Protein AF-A0A8H7NM08-F1 (afdb_monomer)

Sequence (105 aa):
MFYNPEVTSTPGEVIWKDLLHAMTSTGLFSVEKRGGSAWQFHRIDDDVRRVQFHEPHPDPKLPFEEARHYGRLLYRAYGWEGKMFVLKEKKGTKPSEALLAAEAS

Solvent-accessible surface area (backbone atoms only — not comparable to full-atom values): 6796 Å² total; per-residue (Å²): 137,86,90,60,88,86,54,85,60,66,94,46,62,42,47,49,68,56,54,56,46,52,50,43,74,58,73,50,37,47,76,44,80,77,50,93,49,37,34,38,40,29,42,73,93,38,90,82,59,73,48,77,48,70,59,49,73,93,57,48,56,31,50,40,69,56,51,51,47,50,47,52,51,41,26,74,76,71,68,49,56,80,84,67,57,76,86,73,77,73,91,82,69,75,80,74,88,79,82,84,82,86,88,85,129

pLDDT: mean 78.06, std 19.28, range [39.03, 97.38]

Mean predicted aligned error: 11.47 Å

Organism: B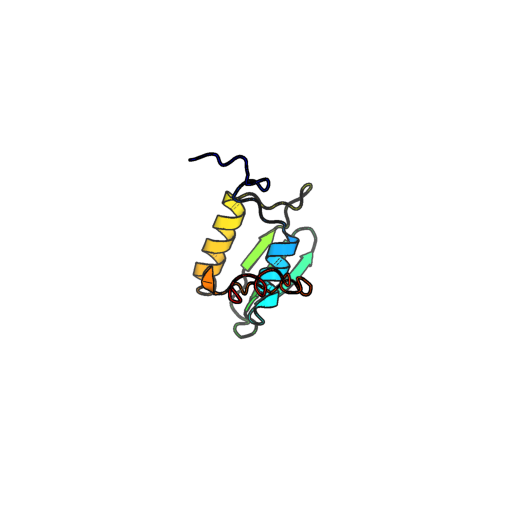ionectr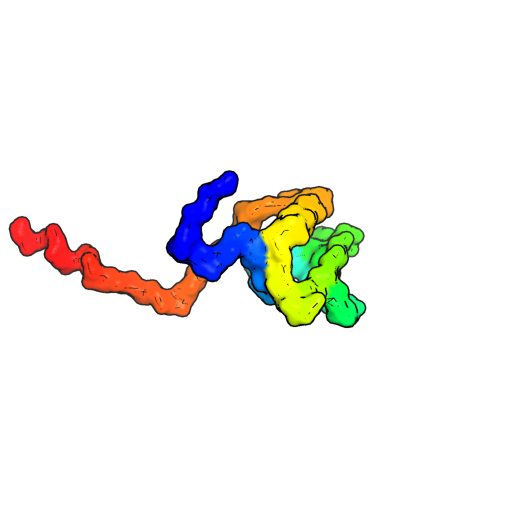ia ochroleuca (NCBI:txid29856)

Nearest PDB structures (foldseek):
  1isn-assembly1_A  TM=5.312E-01  e=1.775E+00  Mus musculus
  6l0w-assembly2_C  TM=4.096E-01  e=2.163E+00  Arabidopsis thaliana
  4lmg-assembly1_D  TM=4.998E-01  e=4.467E+00  Saccharomyces cerevisiae S288C
  8opp-assembly1_A  TM=3.660E-01  e=9.179E-01  Homo sapiens

Radius of gyration: 18.68 Å; Cα contacts (8 Å, |Δi|>4): 107; chains: 1; bounding box: 41×54×31 Å

Foldseek 3Di:
DDDDPVCPDDVAKDQLVNVVCQLVVLVQWDWDDPDDQKIKIDGPVDPPFIDIDGQDPPGSIDGRVRVVVVQVVCCVRPVDDPVSGDDDPDPDDDPDPPPPPDPDD

Structure (mmCIF, N/CA/C/O backbone):
data_AF-A0A8H7NM08-F1
#
_entry.id   AF-A0A8H7NM08-F1
#
loop_
_atom_site.group_PDB
_atom_site.id
_atom_site.type_symbol
_atom_site.label_atom_id
_atom_site.label_alt_id
_atom_site.label_comp_id
_atom_site.label_asym_id
_atom_site.label_entity_id
_atom_site.label_seq_id
_atom_site.pdbx_PDB_ins_code
_atom_site.Cartn_x
_atom_site.Cartn_y
_atom_site.Cartn_z
_atom_site.occupancy
_atom_site.B_iso_or_equiv
_atom_site.auth_seq_id
_atom_site.auth_comp_id
_atom_site.auth_asym_id
_atom_site.auth_atom_id
_atom_site.pdbx_PDB_model_num
ATOM 1 N N . MET A 1 1 ? -25.416 1.719 6.893 1.00 39.03 1 MET A N 1
ATOM 2 C CA . MET A 1 1 ? -24.409 0.872 7.571 1.00 39.03 1 MET A CA 1
ATOM 3 C C . MET A 1 1 ? -25.148 -0.011 8.559 1.00 39.03 1 MET A C 1
ATOM 5 O O . MET A 1 1 ? -25.956 0.527 9.302 1.00 39.03 1 MET A O 1
ATOM 9 N N . PHE A 1 2 ? -24.923 -1.326 8.542 1.00 43.50 2 PHE A N 1
ATOM 10 C CA . PHE A 1 2 ? -25.473 -2.250 9.540 1.00 43.50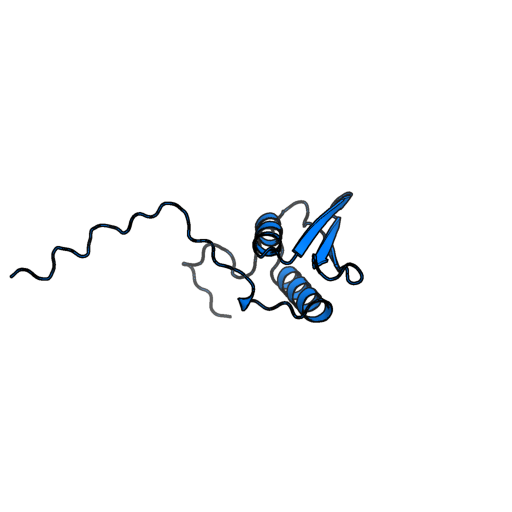 2 PHE A CA 1
ATOM 11 C C . PHE A 1 2 ? -24.358 -2.615 10.525 1.00 43.50 2 PHE A C 1
ATOM 13 O O . PHE A 1 2 ? -23.267 -2.992 10.102 1.00 43.50 2 PHE A O 1
ATOM 20 N N . TYR A 1 3 ? -24.619 -2.437 11.817 1.00 44.97 3 TYR A N 1
ATOM 21 C CA . TYR A 1 3 ? -23.707 -2.768 12.910 1.00 44.97 3 TYR A CA 1
ATOM 22 C C . TYR A 1 3 ? -23.873 -4.254 13.265 1.00 44.97 3 TYR A C 1
ATOM 24 O O . TYR A 1 3 ? -24.988 -4.681 13.557 1.00 44.97 3 TYR A O 1
ATOM 32 N N . ASN A 1 4 ? -22.787 -5.033 13.208 1.00 56.22 4 ASN A N 1
ATOM 33 C CA . ASN A 1 4 ? -22.748 -6.424 13.666 1.00 56.22 4 ASN A CA 1
ATOM 34 C C . ASN A 1 4 ? -21.843 -6.514 14.913 1.00 56.22 4 ASN A C 1
ATOM 36 O O . ASN A 1 4 ? -20.632 -6.336 14.772 1.00 56.22 4 ASN A O 1
ATOM 40 N N . PRO A 1 5 ? -22.394 -6.786 16.109 1.00 58.62 5 PRO A N 1
ATOM 41 C CA . PRO A 1 5 ? -21.629 -6.852 17.354 1.00 58.62 5 PRO A CA 1
ATOM 42 C C . PRO A 1 5 ? -20.711 -8.080 17.467 1.00 58.62 5 PRO A C 1
ATOM 44 O O . PRO A 1 5 ? -19.834 -8.089 18.326 1.00 58.62 5 PRO A O 1
ATOM 47 N N . GLU A 1 6 ? -20.859 -9.099 16.611 1.00 54.66 6 GLU A N 1
ATOM 48 C CA . GLU A 1 6 ? -19.955 -10.263 16.608 1.00 54.66 6 GLU A CA 1
ATOM 49 C C . GLU A 1 6 ? -18.619 -9.987 15.901 1.00 54.66 6 GLU A C 1
ATOM 51 O O . GLU A 1 6 ? -17.656 -10.744 16.034 1.00 54.66 6 GLU A O 1
ATOM 56 N N . VAL A 1 7 ? -18.531 -8.879 15.164 1.00 50.06 7 VAL A N 1
ATOM 57 C CA . VAL A 1 7 ? -17.323 -8.475 14.448 1.00 50.06 7 VAL A CA 1
ATOM 58 C C . VAL A 1 7 ? -16.499 -7.576 15.372 1.00 50.06 7 VAL A C 1
ATOM 60 O O . VAL A 1 7 ? -16.654 -6.360 15.402 1.00 50.06 7 VAL A O 1
ATOM 63 N N . THR A 1 8 ? -15.629 -8.194 16.173 1.00 46.34 8 THR A N 1
ATOM 64 C CA . THR A 1 8 ? -14.765 -7.509 17.161 1.00 46.34 8 THR A CA 1
ATOM 65 C C . THR A 1 8 ? -13.595 -6.739 16.542 1.00 46.34 8 THR A C 1
ATOM 67 O O . THR A 1 8 ? -12.885 -6.014 17.236 1.00 46.34 8 THR A O 1
ATOM 70 N N . SER A 1 9 ? -13.388 -6.877 15.235 1.00 47.88 9 SER A N 1
ATOM 71 C CA . SER A 1 9 ? -12.534 -6.000 14.436 1.00 47.88 9 SER A CA 1
ATOM 72 C C . SER A 1 9 ? -13.444 -4.988 13.761 1.00 47.88 9 SER A C 1
ATOM 74 O O . SER A 1 9 ? -14.323 -5.391 13.014 1.00 47.88 9 SER A O 1
ATOM 76 N N . THR A 1 10 ? -13.271 -3.688 13.993 1.00 50.88 10 THR A N 1
ATOM 77 C CA . THR A 1 10 ? -14.004 -2.665 13.234 1.00 50.88 10 THR A CA 1
ATOM 78 C C . THR A 1 10 ? -13.864 -2.990 11.741 1.00 50.88 10 THR A C 1
ATOM 80 O O . THR A 1 10 ? -12.724 -3.043 11.266 1.00 50.88 10 THR A O 1
ATOM 83 N N . PRO A 1 11 ? -14.955 -3.270 10.995 1.00 54.03 11 PRO A 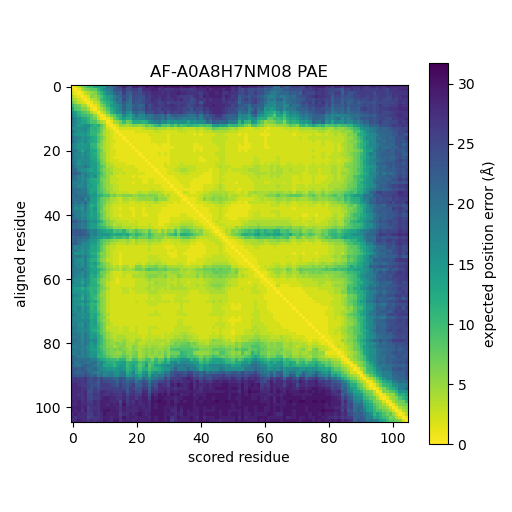N 1
ATOM 84 C CA . PRO A 1 11 ? -14.857 -3.587 9.578 1.00 54.03 11 PRO A CA 1
ATOM 85 C C . PRO A 1 11 ? -14.150 -2.441 8.856 1.00 54.03 11 PRO A C 1
ATOM 87 O O . PRO A 1 11 ? -14.726 -1.375 8.652 1.00 54.03 11 PRO A O 1
ATOM 90 N N . GLY A 1 12 ? -12.880 -2.654 8.515 1.00 63.34 12 GLY A N 1
ATOM 91 C CA . GLY A 1 12 ? -12.075 -1.692 7.781 1.00 63.34 12 GLY A CA 1
ATOM 92 C C . GLY A 1 12 ? -10.779 -1.218 8.434 1.00 63.34 12 GLY A C 1
ATOM 93 O O . GLY A 1 12 ? -10.053 -0.490 7.772 1.00 63.34 12 GLY A O 1
ATOM 94 N N . GLU A 1 13 ? -10.423 -1.638 9.647 1.00 75.69 13 GLU A N 1
ATOM 95 C CA . GLU A 1 13 ? -9.058 -1.408 10.150 1.00 75.69 13 GLU A CA 1
ATOM 96 C C . GLU A 1 13 ? -8.117 -2.531 9.691 1.00 75.69 13 GLU A C 1
ATOM 98 O O . GLU A 1 13 ? -8.366 -3.708 9.950 1.00 75.69 13 GLU A O 1
ATOM 103 N N . VAL A 1 14 ? -7.032 -2.175 8.998 1.00 86.50 14 VAL A N 1
ATOM 104 C CA . VAL A 1 14 ? -6.005 -3.126 8.539 1.00 86.50 14 VAL A CA 1
ATOM 105 C C . VAL A 1 14 ? -4.735 -2.900 9.345 1.00 86.50 14 VAL A C 1
ATOM 107 O O . VAL A 1 14 ? -4.195 -1.799 9.352 1.00 86.50 14 VAL A O 1
ATOM 110 N N . ILE A 1 15 ? -4.211 -3.927 10.011 1.00 90.69 15 ILE A N 1
ATOM 111 C CA . ILE A 1 15 ? -2.913 -3.809 10.685 1.00 90.69 15 ILE A CA 1
ATOM 112 C C . ILE A 1 15 ? -1.834 -3.629 9.609 1.00 90.69 15 ILE A C 1
ATOM 114 O O . ILE A 1 15 ? -1.752 -4.430 8.679 1.00 90.69 15 ILE A O 1
ATOM 118 N N . TRP A 1 16 ? -0.980 -2.606 9.730 1.00 93.50 16 TRP A N 1
ATOM 119 C CA . TRP A 1 16 ? 0.046 -2.299 8.723 1.00 93.50 16 TRP A CA 1
ATOM 120 C C . TRP A 1 16 ? 0.901 -3.516 8.346 1.00 93.50 16 TRP A C 1
ATOM 122 O O . TRP A 1 16 ? 1.122 -3.800 7.170 1.00 93.50 16 TRP A O 1
ATOM 132 N N . LYS A 1 17 ? 1.320 -4.299 9.346 1.00 92.62 17 LYS A N 1
ATOM 133 C CA . LYS A 1 17 ? 2.089 -5.535 9.136 1.00 92.62 17 LYS A CA 1
ATOM 134 C C . LYS A 1 17 ? 1.327 -6.591 8.338 1.00 92.62 17 LYS A C 1
ATOM 136 O O . LYS A 1 17 ? 1.954 -7.293 7.548 1.00 92.62 17 LYS A O 1
ATOM 141 N N . ASP A 1 18 ? 0.012 -6.677 8.501 1.00 90.31 18 ASP A N 1
ATOM 142 C CA . ASP A 1 18 ? -0.812 -7.612 7.737 1.00 90.31 18 ASP A CA 1
ATOM 143 C C . ASP A 1 18 ? -0.906 -7.173 6.277 1.00 90.31 18 ASP A C 1
ATOM 145 O O . ASP A 1 18 ? -0.826 -8.021 5.394 1.00 90.31 18 ASP A O 1
ATOM 149 N N . LEU A 1 19 ? -0.958 -5.864 5.995 1.00 90.38 19 LEU A N 1
ATOM 150 C CA . LEU A 1 19 ? -0.852 -5.352 4.624 1.00 90.38 19 LEU A CA 1
ATOM 151 C C . LEU A 1 19 ? 0.499 -5.719 3.994 1.00 90.38 19 LEU A C 1
ATOM 153 O O . LEU A 1 19 ? 0.531 -6.247 2.883 1.00 90.38 19 LEU A O 1
ATOM 157 N N . LEU A 1 20 ? 1.613 -5.483 4.700 1.00 93.75 20 LEU A N 1
ATOM 158 C CA . LEU A 1 20 ? 2.950 -5.858 4.217 1.00 93.75 20 LEU A CA 1
ATOM 159 C C . LEU A 1 20 ? 3.038 -7.365 3.937 1.00 93.75 20 LEU A C 1
ATOM 161 O O . LEU A 1 20 ? 3.542 -7.786 2.891 1.00 93.75 20 LEU A O 1
ATOM 165 N N . HIS A 1 21 ? 2.521 -8.180 4.860 1.00 91.56 21 HIS A N 1
ATOM 166 C CA . HIS A 1 21 ? 2.499 -9.629 4.717 1.00 91.56 21 HIS A CA 1
ATOM 167 C C . HIS A 1 21 ? 1.645 -10.059 3.525 1.00 91.56 21 HIS A C 1
ATOM 169 O O . HIS A 1 21 ? 2.105 -10.832 2.692 1.00 91.56 21 HIS A O 1
ATOM 175 N N . ALA A 1 22 ? 0.433 -9.526 3.401 1.00 88.31 22 ALA A N 1
ATOM 176 C CA . ALA A 1 22 ? -0.491 -9.868 2.335 1.00 88.31 22 ALA A CA 1
ATOM 177 C C . ALA A 1 22 ? 0.095 -9.527 0.955 1.00 88.31 22 ALA A C 1
ATOM 179 O O . ALA A 1 22 ? 0.066 -10.368 0.059 1.00 88.31 22 ALA A O 1
ATOM 180 N N . MET A 1 23 ? 0.726 -8.357 0.809 1.00 90.62 23 MET A N 1
ATOM 181 C CA . MET A 1 23 ? 1.385 -7.951 -0.438 1.00 90.62 23 MET A CA 1
ATOM 182 C C . MET A 1 23 ? 2.549 -8.882 -0.803 1.00 90.62 23 MET A C 1
ATOM 184 O O . MET A 1 23 ? 2.591 -9.419 -1.910 1.00 90.62 23 MET A O 1
ATOM 188 N N . THR A 1 24 ? 3.469 -9.128 0.132 1.00 92.75 24 THR A N 1
ATOM 189 C CA . THR A 1 24 ? 4.659 -9.965 -0.118 1.00 92.75 24 THR A CA 1
ATOM 190 C C . THR A 1 24 ? 4.326 -11.451 -0.278 1.00 92.75 24 THR A C 1
ATOM 192 O O . THR A 1 24 ? 4.981 -12.146 -1.051 1.00 92.75 24 THR A O 1
ATOM 195 N N . SER A 1 25 ? 3.274 -11.945 0.385 1.00 90.00 25 SER A N 1
ATOM 196 C CA . SER A 1 25 ? 2.847 -13.353 0.325 1.00 90.00 25 SER A CA 1
ATOM 197 C C . SER A 1 25 ? 2.429 -13.821 -1.068 1.00 90.00 25 SER A C 1
ATOM 199 O O . SER A 1 25 ? 2.422 -15.019 -1.338 1.00 90.00 25 SER A O 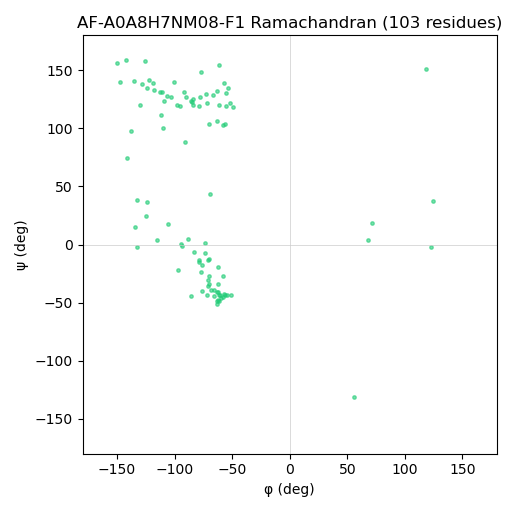1
ATOM 201 N N . THR A 1 26 ? 2.115 -12.884 -1.960 1.00 88.12 26 THR A N 1
ATOM 202 C CA . THR A 1 26 ? 1.726 -13.187 -3.341 1.00 88.12 26 THR A CA 1
ATOM 203 C C . THR A 1 26 ? 2.904 -13.570 -4.222 1.00 88.12 26 THR A C 1
ATOM 205 O O . THR A 1 26 ? 2.703 -14.125 -5.297 1.00 88.12 26 THR A O 1
ATOM 208 N N . GLY A 1 27 ? 4.131 -13.250 -3.796 1.00 90.56 27 GLY A N 1
ATOM 209 C CA . GLY A 1 27 ? 5.339 -13.425 -4.599 1.00 90.56 27 GLY A CA 1
ATOM 210 C C . GLY A 1 27 ? 5.430 -12.492 -5.811 1.00 90.56 27 GLY A C 1
ATOM 211 O O . GLY A 1 27 ? 6.373 -12.617 -6.583 1.00 90.56 27 GLY A O 1
ATOM 212 N N . LEU A 1 28 ? 4.480 -11.565 -5.987 1.00 90.31 28 LEU A N 1
ATOM 213 C CA . LEU A 1 28 ? 4.457 -10.615 -7.106 1.00 90.31 28 LEU A CA 1
ATOM 214 C C . LEU A 1 28 ? 5.046 -9.250 -6.737 1.00 90.31 28 LEU A C 1
ATOM 216 O O . LEU A 1 28 ? 5.454 -8.500 -7.622 1.00 90.31 28 LEU A O 1
ATOM 220 N N . PHE A 1 29 ? 5.080 -8.919 -5.444 1.00 92.31 29 PHE A N 1
ATOM 221 C CA . PHE A 1 29 ? 5.466 -7.601 -4.946 1.00 92.31 29 PHE A CA 1
ATOM 222 C C . PHE A 1 29 ? 6.690 -7.655 -4.041 1.00 92.31 29 PHE A C 1
ATOM 224 O O . PHE A 1 29 ? 6.785 -8.495 -3.145 1.00 92.31 29 PHE A O 1
ATOM 231 N N . SER A 1 30 ? 7.568 -6.673 -4.231 1.00 93.75 30 SER A N 1
ATOM 232 C CA . SER A 1 30 ? 8.612 -6.305 -3.283 1.00 93.75 30 SER A CA 1
ATOM 233 C C . SER A 1 30 ? 8.178 -5.068 -2.499 1.00 93.75 30 SER A C 1
ATOM 235 O O . SER A 1 30 ? 7.567 -4.137 -3.042 1.00 93.75 30 SER A O 1
ATOM 237 N N . VAL A 1 31 ? 8.478 -5.076 -1.201 1.00 95.19 31 VAL A N 1
ATOM 238 C CA . VAL A 1 31 ? 8.128 -4.001 -0.274 1.00 95.19 31 VAL A CA 1
ATOM 239 C C . VAL A 1 31 ? 9.365 -3.591 0.514 1.00 95.19 31 VAL A C 1
ATOM 241 O O . VAL A 1 31 ? 9.949 -4.396 1.234 1.00 95.19 31 VAL A O 1
ATOM 244 N N . GLU A 1 32 ? 9.756 -2.326 0.386 1.00 95.50 32 GLU A N 1
ATOM 245 C CA . GLU A 1 32 ? 11.008 -1.792 0.925 1.00 95.50 32 GLU A CA 1
ATOM 246 C C . GLU A 1 32 ? 10.753 -0.604 1.850 1.00 95.50 32 GLU A C 1
ATOM 248 O O . GLU A 1 32 ? 10.024 0.330 1.505 1.00 95.50 32 GLU A O 1
ATOM 253 N N . LYS A 1 33 ? 11.408 -0.588 3.014 1.00 95.75 33 LYS A N 1
ATOM 254 C CA . LYS A 1 33 ? 11.376 0.572 3.908 1.00 95.75 33 LYS A CA 1
ATOM 255 C C . LYS A 1 33 ? 12.348 1.636 3.394 1.00 95.75 33 LYS A C 1
ATOM 257 O O . LYS A 1 33 ? 13.547 1.390 3.317 1.00 95.75 33 LYS A O 1
ATOM 262 N N . ARG A 1 34 ? 11.842 2.830 3.068 1.00 94.06 34 ARG A N 1
ATOM 263 C CA . ARG A 1 34 ? 12.645 3.952 2.532 1.00 94.06 34 ARG A CA 1
ATOM 264 C C . ARG A 1 34 ? 13.138 4.924 3.609 1.00 94.06 34 ARG A C 1
ATOM 266 O O . ARG A 1 34 ? 13.859 5.862 3.289 1.00 94.06 34 ARG A O 1
ATOM 273 N N . GLY A 1 35 ? 12.776 4.683 4.870 1.00 92.12 35 GLY A N 1
ATOM 274 C CA . GLY A 1 35 ? 13.146 5.501 6.028 1.00 92.12 35 GLY A CA 1
ATOM 275 C C . GLY A 1 35 ? 11.925 6.109 6.720 1.00 92.12 35 GLY A C 1
ATOM 276 O O . GLY A 1 35 ? 10.889 6.330 6.096 1.00 92.12 35 GLY A O 1
ATOM 277 N N . GLY A 1 36 ? 12.028 6.349 8.032 1.00 91.69 36 GLY A N 1
ATOM 278 C CA . GLY A 1 36 ? 10.902 6.834 8.838 1.00 91.69 36 GLY A CA 1
ATOM 279 C C . GLY A 1 36 ? 9.676 5.919 8.731 1.00 91.69 36 GLY A C 1
ATOM 280 O O . GLY A 1 36 ? 9.804 4.697 8.843 1.00 91.69 36 GLY A O 1
ATOM 281 N N . SER A 1 37 ? 8.506 6.513 8.486 1.00 94.25 37 SER A N 1
ATOM 282 C CA . SER A 1 37 ? 7.250 5.808 8.205 1.00 94.25 37 SER A CA 1
ATOM 283 C C . SER A 1 37 ? 7.038 5.502 6.718 1.00 94.25 37 SER A C 1
ATOM 285 O O . SER A 1 37 ? 5.980 5.015 6.352 1.00 94.25 37 SER A O 1
ATOM 287 N N . ALA A 1 38 ? 7.990 5.780 5.826 1.00 95.88 38 ALA A N 1
ATOM 288 C CA . ALA A 1 38 ? 7.767 5.640 4.391 1.00 95.88 38 ALA A CA 1
ATOM 289 C C . ALA A 1 38 ? 8.162 4.251 3.858 1.00 95.88 38 ALA A C 1
ATOM 291 O O . ALA A 1 38 ? 9.281 3.769 4.072 1.00 95.88 38 ALA A O 1
ATOM 292 N N . TRP A 1 39 ? 7.259 3.644 3.091 1.00 97.38 39 TRP A N 1
ATOM 293 C CA . TRP A 1 39 ? 7.418 2.327 2.481 1.00 97.38 39 TRP A CA 1
ATOM 294 C C . TRP A 1 39 ? 7.124 2.381 0.987 1.00 97.38 39 TRP A C 1
ATOM 296 O O . TRP A 1 39 ? 6.173 3.028 0.556 1.00 97.38 39 TRP A O 1
ATOM 306 N N . GLN A 1 40 ? 7.936 1.691 0.196 1.00 95.88 40 GLN A N 1
ATOM 307 C CA . GLN A 1 40 ? 7.814 1.627 -1.253 1.00 95.88 40 GLN A CA 1
ATOM 308 C C . GLN A 1 40 ? 7.393 0.226 -1.692 1.00 95.88 40 GLN A C 1
ATOM 310 O O . GLN A 1 40 ? 8.009 -0.761 -1.298 1.00 95.88 40 GLN A O 1
ATOM 315 N N . PHE A 1 41 ? 6.385 0.159 -2.555 1.00 95.19 41 PHE A N 1
ATOM 316 C CA . PHE A 1 41 ? 5.834 -1.064 -3.128 1.00 95.19 41 PHE A CA 1
ATOM 317 C C . PHE A 1 41 ? 6.030 -1.036 -4.641 1.00 95.19 41 PHE A C 1
ATOM 319 O O . PHE A 1 41 ? 5.719 -0.034 -5.295 1.00 95.19 41 PHE A O 1
ATOM 326 N N . HIS A 1 42 ? 6.511 -2.139 -5.196 1.00 94.38 42 HIS A N 1
ATOM 327 C CA . HIS A 1 42 ? 6.665 -2.329 -6.636 1.00 94.38 42 HIS A CA 1
ATOM 328 C C . HIS A 1 42 ? 6.506 -3.803 -6.989 1.00 94.38 42 HIS A C 1
ATOM 330 O O . HIS A 1 42 ? 6.674 -4.674 -6.127 1.00 94.38 42 HIS A O 1
ATOM 336 N N . ARG A 1 43 ? 6.140 -4.085 -8.239 1.00 93.12 43 ARG A N 1
ATOM 337 C CA . ARG A 1 43 ? 6.114 -5.466 -8.716 1.00 93.12 43 ARG A CA 1
ATOM 338 C C . ARG A 1 43 ? 7.534 -5.930 -9.011 1.00 93.12 43 ARG A C 1
ATOM 340 O O . ARG A 1 43 ? 8.377 -5.146 -9.421 1.00 93.12 43 ARG A O 1
ATOM 347 N N . ILE A 1 44 ? 7.788 -7.217 -8.818 1.00 91.94 44 ILE A N 1
ATOM 348 C CA . ILE A 1 44 ? 9.108 -7.809 -9.073 1.00 91.94 44 ILE A CA 1
ATOM 349 C C . ILE A 1 44 ? 9.416 -7.854 -10.580 1.00 91.94 44 ILE A C 1
ATOM 351 O O . ILE A 1 44 ? 10.577 -7.801 -10.973 1.00 91.94 44 ILE A O 1
ATOM 355 N N . ASP A 1 45 ? 8.386 -7.915 -11.427 1.00 89.69 45 ASP A N 1
ATOM 356 C CA . ASP A 1 45 ? 8.497 -7.931 -12.891 1.00 89.69 45 ASP A CA 1
ATOM 357 C C . ASP A 1 45 ? 8.362 -6.543 -13.551 1.00 89.69 45 ASP A C 1
ATOM 359 O O . ASP A 1 45 ? 8.447 -6.440 -14.774 1.00 89.69 45 ASP A O 1
ATOM 363 N N . ASP A 1 46 ? 8.177 -5.478 -12.764 1.00 85.50 46 ASP A N 1
ATOM 364 C CA . ASP A 1 46 ? 8.073 -4.093 -13.239 1.00 85.50 46 ASP A CA 1
ATOM 365 C C . ASP A 1 46 ? 8.860 -3.157 -12.314 1.00 85.50 46 ASP A C 1
ATOM 367 O O . ASP A 1 46 ? 8.375 -2.718 -11.269 1.00 85.50 46 ASP A O 1
ATOM 371 N N . ASP A 1 47 ? 10.086 -2.833 -12.729 1.00 77.12 47 ASP A N 1
ATOM 372 C CA . ASP A 1 47 ? 10.993 -1.963 -11.972 1.00 77.12 47 ASP A CA 1
ATOM 373 C C . ASP A 1 47 ? 10.735 -0.458 -12.202 1.00 77.12 47 ASP A C 1
ATOM 375 O O . ASP A 1 47 ? 11.327 0.404 -11.540 1.00 77.12 47 ASP A O 1
ATOM 379 N N . VAL A 1 48 ? 9.835 -0.120 -13.134 1.00 85.38 48 VAL A N 1
ATOM 380 C CA . VAL A 1 48 ? 9.536 1.268 -13.511 1.00 85.38 48 VAL A CA 1
ATOM 381 C C . VAL A 1 48 ? 8.485 1.860 -12.580 1.00 85.38 48 VAL A C 1
ATOM 383 O O . VAL A 1 48 ? 8.615 3.003 -12.135 1.00 85.38 48 VAL A O 1
ATOM 386 N N . ARG A 1 49 ? 7.425 1.106 -12.275 1.00 92.31 49 ARG A N 1
ATOM 387 C CA . ARG A 1 49 ? 6.307 1.604 -11.463 1.00 92.31 49 ARG A CA 1
ATOM 388 C C . ARG A 1 49 ? 6.541 1.342 -9.981 1.00 92.31 49 ARG A C 1
ATOM 390 O O . ARG A 1 49 ? 6.776 0.216 -9.556 1.00 92.31 49 ARG A O 1
ATOM 397 N N . ARG A 1 50 ? 6.432 2.405 -9.180 1.00 93.94 50 ARG A N 1
ATOM 398 C CA . ARG A 1 50 ? 6.582 2.371 -7.720 1.00 93.94 50 ARG A CA 1
ATOM 399 C C . ARG A 1 50 ? 5.466 3.185 -7.081 1.00 93.94 50 ARG A C 1
ATOM 401 O O . ARG A 1 50 ? 5.119 4.255 -7.577 1.00 93.94 50 ARG A O 1
ATOM 408 N N . VAL A 1 51 ? 4.924 2.701 -5.968 1.00 95.06 51 VAL A N 1
ATOM 409 C CA . VAL A 1 51 ? 3.989 3.462 -5.128 1.00 95.06 51 VAL A CA 1
ATOM 410 C C . VAL A 1 51 ? 4.551 3.559 -3.719 1.00 95.06 51 VAL A C 1
ATOM 412 O O . VAL A 1 51 ? 5.160 2.611 -3.223 1.00 95.06 51 VAL A O 1
ATOM 415 N N . GLN A 1 52 ? 4.374 4.714 -3.089 1.00 95.94 52 GLN A N 1
ATOM 416 C CA . GLN A 1 52 ? 4.844 4.969 -1.736 1.00 95.94 52 GLN A CA 1
ATOM 417 C C . GLN A 1 52 ? 3.647 5.136 -0.810 1.00 95.94 52 GLN A C 1
ATOM 419 O O . GLN A 1 52 ? 2.731 5.895 -1.115 1.00 95.94 52 GLN A O 1
ATOM 424 N N . PHE A 1 53 ? 3.677 4.431 0.313 1.00 95.81 53 PHE A N 1
ATOM 425 C CA . PHE A 1 53 ? 2.679 4.515 1.372 1.00 95.81 53 PHE A CA 1
ATOM 426 C C . PHE A 1 53 ? 3.360 4.817 2.702 1.00 95.81 53 PHE A C 1
ATOM 428 O O . PHE A 1 53 ? 4.555 4.554 2.878 1.00 95.81 53 PHE A O 1
ATOM 435 N N . HIS A 1 54 ? 2.589 5.364 3.638 1.00 95.31 54 HIS A N 1
ATOM 436 C CA . HIS A 1 54 ? 3.076 5.694 4.966 1.00 95.31 54 HIS A CA 1
ATOM 437 C C . HIS A 1 54 ? 2.523 4.709 5.996 1.00 95.31 54 HIS A C 1
ATOM 439 O O . HIS A 1 54 ? 1.320 4.492 6.083 1.00 95.31 54 HIS A O 1
ATOM 445 N N . GLU A 1 55 ? 3.423 4.124 6.781 1.00 94.62 55 GLU A N 1
ATOM 446 C CA . GLU A 1 55 ? 3.110 3.370 7.987 1.00 94.62 55 GLU A CA 1
ATOM 447 C C . GLU A 1 55 ? 2.411 4.300 8.989 1.00 94.62 55 GLU A C 1
ATOM 449 O O . GLU A 1 55 ? 2.999 5.316 9.382 1.00 94.62 55 GLU A O 1
ATOM 454 N N . PRO A 1 56 ? 1.173 3.980 9.400 1.00 92.19 56 PRO A N 1
ATOM 455 C CA . PRO A 1 56 ? 0.464 4.738 10.421 1.00 92.19 56 PRO A CA 1
ATOM 456 C C . PRO A 1 56 ? 1.255 4.805 11.736 1.00 92.19 56 PRO A C 1
ATOM 458 O O . PRO A 1 56 ? 1.876 3.828 12.161 1.00 92.19 56 PRO A O 1
ATOM 461 N N . HIS A 1 57 ? 1.253 5.977 12.373 1.00 87.81 57 HIS A N 1
ATOM 462 C CA . HIS A 1 57 ? 1.905 6.227 13.659 1.00 87.81 57 HIS A CA 1
ATOM 463 C C . HIS A 1 57 ? 1.101 7.279 14.448 1.00 87.81 57 HIS A C 1
ATOM 465 O O . HIS A 1 57 ? 0.654 8.253 13.838 1.00 87.81 57 HIS A O 1
ATOM 471 N N . PRO A 1 58 ? 0.920 7.146 15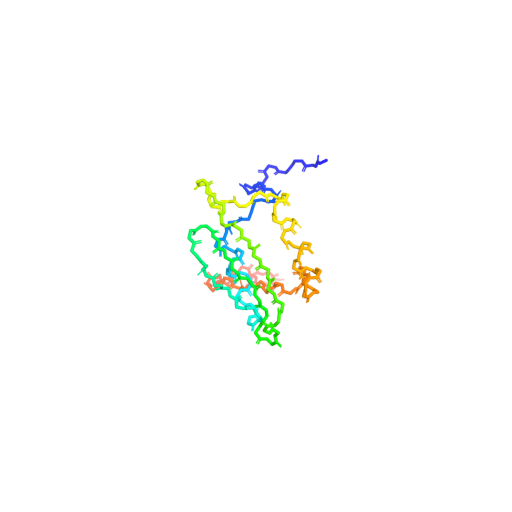.780 1.00 87.69 58 PRO A N 1
ATOM 472 C CA . PRO A 1 58 ? 1.492 6.130 16.674 1.00 87.69 58 PRO A CA 1
ATOM 473 C C . PRO A 1 58 ? 0.831 4.750 16.623 1.00 87.69 58 PRO A C 1
ATOM 475 O O . PRO A 1 58 ? 1.484 3.761 16.952 1.00 87.69 58 PRO A O 1
ATOM 478 N N . ASP A 1 59 ? -0.428 4.671 16.200 1.00 87.06 59 ASP A N 1
ATOM 479 C CA . ASP A 1 59 ? -1.148 3.404 16.065 1.00 87.06 59 ASP A CA 1
ATOM 480 C C . ASP A 1 59 ? -0.813 2.754 14.708 1.00 87.06 59 ASP A C 1
ATOM 482 O O . ASP A 1 59 ? -0.988 3.417 13.687 1.00 87.06 59 ASP A O 1
ATOM 486 N N . PRO A 1 60 ? -0.345 1.489 14.659 1.00 87.81 60 PRO A N 1
ATOM 487 C CA . PRO A 1 60 ? -0.046 0.784 13.410 1.00 87.81 60 PRO A CA 1
ATOM 488 C C . PRO A 1 60 ? -1.292 0.340 12.623 1.00 87.81 60 PRO A C 1
ATOM 490 O O . PRO A 1 60 ? -1.160 -0.343 11.600 1.00 87.81 60 PRO A O 1
ATOM 493 N N . LYS A 1 61 ? -2.502 0.640 13.098 1.00 91.50 61 LYS A N 1
ATOM 494 C CA . LYS A 1 61 ? -3.742 0.355 12.376 1.00 91.50 61 LYS A CA 1
ATOM 495 C C . LYS A 1 61 ? -3.977 1.378 11.274 1.00 91.50 61 LYS A C 1
ATOM 497 O O . LYS A 1 61 ? -4.017 2.583 11.500 1.00 91.50 61 LYS A O 1
ATOM 502 N N . LEU A 1 62 ? -4.187 0.868 10.071 1.00 89.75 62 LEU A N 1
ATOM 503 C CA . LEU A 1 62 ? -4.575 1.637 8.906 1.00 89.75 62 LEU A CA 1
ATOM 504 C C . LEU A 1 62 ? -6.101 1.826 8.912 1.00 89.75 62 LEU A C 1
ATOM 506 O O . LEU A 1 62 ? -6.821 0.823 8.854 1.00 89.75 62 LEU A O 1
ATOM 510 N N . PRO A 1 63 ? -6.609 3.071 8.953 1.00 89.56 63 PRO A N 1
ATOM 511 C CA . PRO A 1 63 ? -8.040 3.336 8.850 1.00 89.56 63 PRO A CA 1
ATOM 512 C C . PRO A 1 63 ? -8.621 2.856 7.515 1.00 89.56 63 PRO A C 1
ATOM 514 O O . PRO A 1 63 ? -7.932 2.831 6.493 1.00 89.56 63 PRO A O 1
ATOM 517 N N . PHE A 1 64 ? -9.922 2.557 7.497 1.00 84.19 64 PHE A N 1
ATOM 518 C CA . PHE A 1 64 ? -10.620 2.028 6.317 1.00 84.19 64 PHE A CA 1
ATOM 519 C C . PHE A 1 64 ? -10.465 2.884 5.065 1.00 84.19 64 PHE A C 1
ATOM 521 O O . PHE A 1 64 ? -10.248 2.364 3.967 1.00 84.19 64 PHE A O 1
ATOM 528 N N . GLU A 1 65 ? -10.584 4.199 5.218 1.00 88.50 65 GLU A N 1
ATOM 529 C CA . GLU A 1 65 ? -10.500 5.134 4.100 1.00 88.50 65 GLU A CA 1
ATOM 530 C C . GLU A 1 65 ? -9.116 5.099 3.449 1.00 88.50 65 GLU A C 1
ATOM 532 O O . GLU A 1 65 ? -9.019 5.045 2.218 1.00 88.50 65 GLU A O 1
ATOM 537 N N . GLU A 1 66 ? -8.071 5.023 4.275 1.00 90.00 66 GLU A N 1
ATOM 538 C CA . GLU A 1 66 ? -6.676 4.963 3.848 1.00 90.00 66 GLU A CA 1
ATOM 539 C C . GLU A 1 66 ? -6.352 3.602 3.217 1.00 90.00 66 GLU A C 1
ATOM 541 O O . GLU A 1 66 ? -5.809 3.533 2.114 1.00 90.00 66 GLU A O 1
ATOM 546 N N . ALA A 1 67 ? -6.810 2.504 3.826 1.00 89.12 67 ALA A N 1
ATOM 547 C CA . ALA A 1 67 ? -6.706 1.168 3.241 1.00 89.12 67 ALA A CA 1
ATOM 548 C C . ALA A 1 67 ? -7.375 1.101 1.856 1.00 89.12 67 ALA A C 1
ATOM 550 O O . ALA A 1 67 ? -6.816 0.560 0.894 1.00 89.12 67 ALA A O 1
ATOM 551 N N . ARG A 1 68 ? -8.559 1.712 1.707 1.00 88.56 68 ARG A N 1
ATOM 552 C CA . ARG A 1 68 ? -9.269 1.777 0.424 1.00 88.56 68 ARG A CA 1
ATOM 553 C C . ARG A 1 68 ? -8.565 2.703 -0.567 1.00 88.56 68 ARG A C 1
ATOM 555 O O . ARG A 1 68 ? -8.628 2.448 -1.771 1.00 88.56 68 ARG A O 1
ATOM 562 N N . HIS A 1 69 ? -7.935 3.779 -0.099 1.00 91.69 69 HIS A N 1
ATOM 563 C CA . HIS A 1 69 ? -7.112 4.655 -0.927 1.00 91.69 69 HIS A CA 1
ATOM 564 C C . HIS A 1 69 ? -5.909 3.897 -1.502 1.00 91.69 69 HIS A C 1
ATOM 566 O O . HIS A 1 69 ? -5.722 3.907 -2.721 1.00 91.69 69 HIS A O 1
ATOM 572 N N . TYR A 1 70 ? -5.186 3.141 -0.674 1.00 92.62 70 TYR A N 1
ATOM 573 C CA . TYR A 1 70 ? -4.055 2.315 -1.111 1.00 92.62 70 TYR A CA 1
ATOM 574 C C . TYR A 1 70 ? -4.488 1.246 -2.106 1.00 92.62 70 TYR A C 1
ATOM 576 O O . TYR A 1 70 ? -3.867 1.111 -3.159 1.00 92.62 70 TYR A O 1
ATOM 584 N N . GLY A 1 71 ? -5.615 0.572 -1.861 1.00 90.50 71 GLY A N 1
ATOM 585 C CA . GLY A 1 71 ? -6.193 -0.367 -2.824 1.00 90.50 71 GLY A CA 1
ATOM 586 C C . GLY A 1 71 ? -6.460 0.268 -4.197 1.00 90.50 71 GLY A C 1
ATOM 587 O O . GLY A 1 71 ? -6.112 -0.315 -5.222 1.00 90.50 71 GLY A O 1
ATOM 588 N N . ARG A 1 72 ? -7.008 1.494 -4.245 1.00 93.50 72 ARG A N 1
ATOM 589 C CA . ARG A 1 72 ? -7.223 2.221 -5.514 1.00 93.50 72 ARG A CA 1
ATOM 590 C C . ARG A 1 72 ? -5.908 2.593 -6.202 1.00 93.50 72 ARG A C 1
ATOM 592 O O . ARG A 1 72 ? -5.834 2.514 -7.426 1.00 93.50 72 ARG A O 1
ATOM 599 N N . LEU A 1 73 ? -4.888 3.006 -5.449 1.00 93.94 73 LEU A N 1
ATOM 600 C CA . LEU A 1 73 ? -3.569 3.321 -6.006 1.00 93.94 73 LEU A CA 1
ATOM 601 C C . LEU A 1 73 ? -2.892 2.076 -6.585 1.00 93.94 73 LEU A C 1
ATOM 603 O O . LEU A 1 73 ? -2.404 2.120 -7.713 1.00 93.94 73 LEU A O 1
ATOM 607 N N . LEU A 1 74 ? -2.947 0.952 -5.870 1.00 92.25 74 LEU A N 1
ATOM 608 C CA . LEU A 1 74 ? -2.436 -0.332 -6.346 1.00 92.25 74 LEU A CA 1
ATOM 609 C C . LEU A 1 74 ? -3.186 -0.817 -7.594 1.00 92.25 74 LEU A C 1
ATOM 611 O O . LEU A 1 74 ? -2.552 -1.275 -8.543 1.00 92.25 74 LEU A O 1
ATOM 615 N N . TYR A 1 75 ? -4.514 -0.664 -7.642 1.00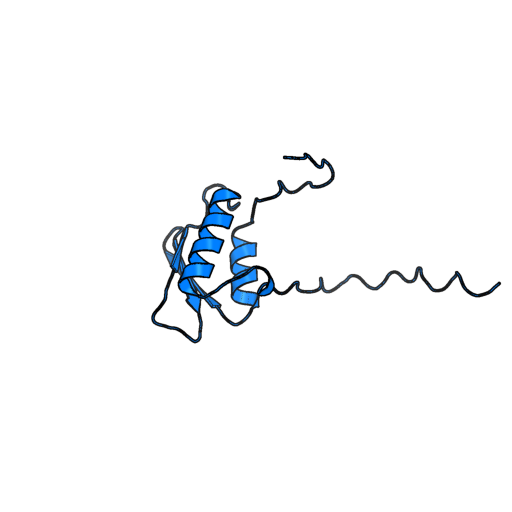 92.19 75 TYR A N 1
ATOM 616 C CA . TYR A 1 75 ? -5.300 -0.986 -8.836 1.00 92.19 75 TYR A CA 1
ATOM 617 C C . TYR A 1 75 ? -4.853 -0.161 -10.048 1.00 92.19 75 TYR A C 1
ATOM 619 O O . TYR A 1 75 ? -4.625 -0.704 -11.124 1.00 92.19 75 TYR A O 1
ATOM 627 N N . ARG A 1 76 ? -4.662 1.151 -9.879 1.00 92.56 76 ARG A N 1
ATOM 628 C CA . ARG A 1 76 ? -4.249 2.036 -10.980 1.00 92.56 76 ARG A CA 1
ATOM 629 C C . ARG A 1 76 ? -2.819 1.770 -11.448 1.00 92.56 76 ARG A C 1
ATOM 631 O O . ARG A 1 76 ? -2.561 1.839 -12.645 1.00 92.56 76 ARG A O 1
ATOM 638 N N . ALA A 1 77 ? -1.902 1.487 -10.525 1.00 92.19 77 ALA A N 1
ATOM 639 C CA . ALA A 1 77 ? -0.502 1.243 -10.857 1.00 92.19 77 ALA A CA 1
ATOM 640 C C . ALA A 1 77 ? -0.283 -0.150 -11.469 1.00 92.19 77 ALA A C 1
ATOM 642 O O . ALA A 1 77 ? 0.480 -0.282 -12.429 1.00 92.19 77 ALA A O 1
ATOM 643 N N . TYR A 1 78 ? -0.972 -1.170 -10.946 1.00 90.88 78 TYR A N 1
ATOM 644 C CA . TYR A 1 78 ? -0.621 -2.576 -11.172 1.00 90.88 78 TYR A CA 1
ATOM 645 C C . TYR A 1 78 ? -1.792 -3.485 -11.563 1.00 90.88 78 TYR A C 1
ATOM 647 O O . TYR A 1 78 ? -1.574 -4.675 -11.780 1.00 90.88 78 TYR A O 1
ATOM 655 N N . GLY A 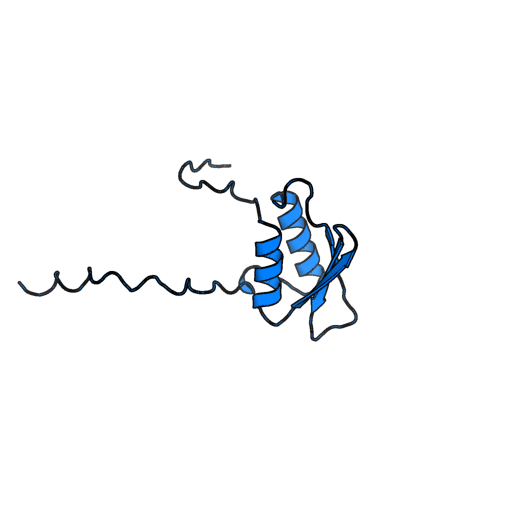1 79 ? -3.024 -2.971 -11.623 1.00 89.88 79 GLY A N 1
ATOM 656 C CA . GLY A 1 79 ? -4.229 -3.790 -11.807 1.00 89.88 79 GLY A CA 1
ATOM 657 C C . GLY A 1 79 ? -4.602 -4.620 -10.573 1.00 89.88 79 GLY A C 1
ATOM 658 O O . GLY A 1 79 ? -5.332 -5.597 -10.696 1.00 89.88 79 GLY A O 1
ATOM 659 N N . TRP A 1 80 ? -4.087 -4.259 -9.393 1.00 87.12 80 TRP A N 1
ATOM 660 C CA . TRP A 1 80 ? -4.299 -5.000 -8.150 1.00 87.12 80 TRP A CA 1
ATOM 661 C C . TRP A 1 80 ? -5.766 -5.051 -7.707 1.00 87.12 80 TRP A C 1
ATOM 663 O O . TRP A 1 80 ? -6.426 -4.019 -7.591 1.00 87.12 80 TRP A O 1
ATOM 673 N N . GLU A 1 81 ? -6.254 -6.239 -7.364 1.00 85.00 81 GLU A N 1
ATOM 674 C CA . GLU A 1 81 ? -7.635 -6.482 -6.936 1.00 85.00 81 GLU A CA 1
ATOM 675 C C . GLU A 1 81 ? -7.696 -7.523 -5.811 1.00 85.00 81 GLU A C 1
ATOM 677 O O . GLU A 1 81 ? -6.786 -8.330 -5.632 1.00 85.00 81 GLU A O 1
ATOM 682 N N . GLY A 1 82 ? -8.793 -7.528 -5.046 1.00 75.81 82 GLY A N 1
ATOM 683 C CA . GLY A 1 82 ? -8.907 -8.330 -3.821 1.00 75.81 82 GLY A CA 1
ATOM 684 C C . GLY A 1 82 ? -8.708 -9.839 -4.012 1.00 75.81 82 GLY A C 1
ATOM 685 O O . GLY A 1 82 ? -8.226 -10.504 -3.102 1.00 75.81 82 GLY A O 1
ATOM 686 N N . LYS A 1 83 ? -9.002 -10.378 -5.202 1.00 79.81 83 LYS A N 1
ATOM 687 C CA . LYS A 1 83 ? -8.808 -11.805 -5.513 1.00 79.81 83 LYS A CA 1
ATOM 688 C C . LYS A 1 83 ? -7.337 -12.227 -5.618 1.00 79.81 83 LYS A C 1
ATOM 690 O O . LYS A 1 83 ? -7.059 -13.416 -5.685 1.00 79.81 83 LYS A O 1
ATOM 695 N N . MET A 1 84 ? -6.409 -11.269 -5.671 1.00 78.88 84 MET A N 1
ATOM 696 C CA . MET A 1 84 ? -4.972 -11.550 -5.691 1.00 78.88 84 MET A CA 1
ATOM 697 C C . MET A 1 84 ? -4.429 -11.883 -4.296 1.00 78.88 84 MET A C 1
ATOM 699 O O . MET A 1 84 ? -3.339 -12.437 -4.188 1.00 78.88 84 MET A O 1
ATOM 703 N N . PHE A 1 85 ? -5.177 -11.594 -3.226 1.00 69.69 85 PHE A N 1
ATOM 704 C CA . PHE A 1 85 ? -4.807 -12.037 -1.886 1.00 69.69 85 PHE A CA 1
ATOM 705 C C . PHE A 1 85 ? -5.041 -13.541 -1.730 1.00 69.69 85 PHE A C 1
ATOM 707 O O . PHE A 1 85 ? -6.129 -14.049 -1.999 1.00 69.69 85 PHE A O 1
ATOM 714 N N . VAL A 1 86 ? -4.021 -14.246 -1.243 1.00 65.81 86 VAL A N 1
ATOM 715 C CA . VAL A 1 86 ? -4.112 -15.675 -0.936 1.00 65.81 86 VAL A CA 1
ATOM 716 C C . VAL A 1 86 ? -4.431 -15.834 0.545 1.00 65.81 86 VAL A C 1
ATOM 718 O O . VAL A 1 86 ? -3.648 -15.419 1.403 1.00 65.81 86 VAL A O 1
ATOM 721 N N . LEU A 1 87 ? -5.568 -16.457 0.863 1.00 66.00 87 LEU A N 1
ATOM 722 C CA . LEU A 1 87 ? -5.847 -16.874 2.232 1.00 66.00 87 LEU A CA 1
ATOM 723 C C . LEU A 1 87 ? -4.903 -18.030 2.566 1.00 66.00 87 LEU A C 1
ATOM 725 O O . LEU A 1 87 ? -5.083 -19.155 2.102 1.00 66.00 87 LEU A O 1
ATOM 729 N N . LYS A 1 88 ? -3.862 -17.754 3.350 1.00 60.31 88 LYS A N 1
ATOM 730 C CA . LYS A 1 88 ? -2.990 -18.816 3.838 1.00 60.31 88 LYS A CA 1
ATOM 731 C C . LYS A 1 88 ? -3.752 -19.611 4.891 1.00 60.31 88 LYS A C 1
ATOM 733 O O . LYS A 1 88 ? -4.178 -19.047 5.898 1.00 60.31 88 LYS A O 1
ATOM 738 N N . GLU A 1 89 ? -3.904 -20.914 4.674 1.00 61.03 89 GLU A N 1
ATOM 739 C CA . GLU A 1 89 ? -4.473 -21.791 5.691 1.00 61.03 89 GLU A CA 1
ATOM 740 C C . GLU A 1 89 ? -3.669 -21.661 6.987 1.00 61.03 89 GLU A C 1
ATOM 742 O O . GLU A 1 89 ? -2.431 -21.734 7.001 1.00 61.03 89 GLU A O 1
ATOM 747 N N . LYS A 1 90 ? -4.378 -21.454 8.099 1.00 51.47 90 LYS A N 1
ATOM 748 C CA . LYS A 1 90 ? -3.766 -21.480 9.421 1.00 51.47 90 LYS A CA 1
ATOM 749 C C . LYS A 1 90 ? -3.230 -22.893 9.639 1.00 51.47 90 LYS A C 1
ATOM 751 O O . LYS A 1 90 ? -4.004 -23.821 9.861 1.00 51.47 90 LYS A O 1
ATOM 756 N N . LYS A 1 91 ? -1.906 -23.069 9.577 1.00 52.53 91 LYS A N 1
ATOM 757 C CA . LYS A 1 91 ? -1.263 -24.335 9.953 1.00 52.53 91 LYS A CA 1
ATOM 758 C C . LYS A 1 91 ? -1.634 -24.643 11.407 1.00 52.53 91 LYS A C 1
ATOM 760 O O . LYS A 1 91 ? -1.081 -24.031 12.316 1.00 52.53 91 LYS A O 1
ATOM 765 N N . GLY A 1 92 ? -2.577 -25.566 11.607 1.00 51.97 92 GLY A N 1
ATOM 766 C CA . GLY A 1 92 ? -2.914 -26.103 12.927 1.00 51.97 92 GLY A CA 1
ATOM 767 C C . GLY A 1 92 ? -4.370 -26.002 13.387 1.00 51.97 92 GLY A C 1
ATOM 768 O O . GLY A 1 92 ? -4.581 -25.841 14.583 1.00 51.97 92 GLY A O 1
ATOM 769 N N . THR A 1 93 ? -5.365 -26.166 12.515 1.00 43.94 93 THR A N 1
ATOM 770 C CA . THR A 1 93 ? -6.637 -26.765 12.958 1.00 43.94 93 THR A CA 1
ATOM 771 C C . THR A 1 93 ? -6.718 -28.142 12.325 1.00 43.94 93 THR A C 1
ATOM 773 O O . THR A 1 93 ? -7.013 -28.272 11.141 1.00 43.94 93 THR A O 1
ATOM 776 N N . LYS A 1 94 ? -6.390 -29.178 13.106 1.00 43.91 94 LYS A N 1
ATOM 777 C CA . LYS A 1 94 ? -6.782 -30.547 12.758 1.00 43.91 94 LYS A CA 1
ATOM 778 C C . LYS A 1 94 ? -8.302 -30.526 12.543 1.00 43.91 94 LYS A C 1
ATOM 780 O O . LYS A 1 94 ? -8.975 -29.900 13.368 1.00 43.91 94 LYS A O 1
ATOM 785 N N . PRO A 1 95 ? -8.851 -31.142 11.483 1.00 42.22 95 PRO A N 1
ATOM 786 C CA . PRO A 1 95 ? -10.292 -31.305 11.393 1.00 42.22 95 PRO A CA 1
ATOM 787 C C . PRO A 1 95 ? -10.742 -32.018 12.667 1.00 42.22 95 PRO A C 1
ATOM 789 O O . PRO A 1 95 ? -10.238 -33.090 12.999 1.00 42.22 95 PRO A O 1
ATOM 792 N N . SER A 1 96 ? -11.607 -31.346 13.426 1.00 47.50 96 SER A N 1
ATOM 793 C CA . SER A 1 96 ? -12.307 -31.942 14.553 1.00 47.50 96 SER A CA 1
ATOM 794 C C . SER A 1 96 ? -12.968 -33.215 14.044 1.00 47.50 96 SER A C 1
ATOM 796 O O . SER A 1 96 ? -13.749 -33.178 13.093 1.00 47.50 96 SER A O 1
ATOM 798 N N . GLU A 1 97 ? -12.611 -34.329 14.663 1.00 44.94 97 GLU A N 1
ATOM 799 C CA . GLU A 1 97 ? -13.075 -35.694 14.428 1.00 44.94 97 GLU A CA 1
ATOM 800 C C . GLU A 1 97 ? -14.550 -35.855 14.865 1.00 44.94 97 GLU A C 1
ATOM 802 O O . GLU A 1 97 ? -14.928 -36.804 15.538 1.00 44.94 97 GLU A O 1
ATOM 807 N N . ALA A 1 98 ? -15.398 -34.881 14.524 1.00 46.59 98 ALA A N 1
ATOM 808 C CA . ALA A 1 98 ? -16.800 -34.783 14.921 1.00 46.59 98 ALA A CA 1
ATOM 809 C C . ALA A 1 98 ? -17.772 -35.113 13.773 1.00 46.59 98 ALA A C 1
ATOM 811 O O . ALA A 1 98 ? -18.949 -34.773 13.854 1.00 46.59 98 ALA A O 1
ATOM 812 N N . LEU A 1 99 ? -17.304 -35.779 12.709 1.00 45.53 99 LEU A N 1
ATOM 813 C CA . LEU A 1 99 ? -18.156 -36.214 11.593 1.00 45.53 99 LEU A CA 1
ATOM 814 C C . LEU A 1 99 ? -18.080 -37.723 11.288 1.00 45.53 99 LEU A C 1
ATOM 816 O O . LEU A 1 99 ? -18.366 -38.136 10.172 1.00 45.53 99 LEU A O 1
ATOM 820 N N . LEU A 1 100 ? -17.715 -38.555 12.271 1.00 46.09 100 LEU A N 1
ATOM 821 C CA . LEU A 1 100 ? -17.698 -40.025 12.144 1.00 46.09 100 LEU A CA 1
ATOM 822 C C . LEU A 1 100 ? -18.546 -40.733 13.218 1.00 46.09 100 LEU A C 1
ATOM 824 O O . LEU A 1 100 ? -18.191 -41.805 13.695 1.00 46.09 100 LEU A O 1
ATOM 828 N N . ALA A 1 101 ? -19.681 -40.145 13.606 1.00 46.06 101 ALA A N 1
ATOM 829 C CA . ALA A 1 101 ? -20.629 -40.794 14.524 1.00 46.06 101 ALA A CA 1
ATOM 830 C C . ALA A 1 101 ? -22.107 -40.696 14.095 1.00 46.06 101 ALA A C 1
ATOM 832 O O . ALA A 1 101 ? -22.985 -40.953 14.912 1.00 46.06 101 ALA A O 1
ATOM 833 N N . ALA A 1 102 ? -22.406 -40.334 12.840 1.00 46.12 102 ALA A N 1
ATOM 834 C CA . ALA A 1 102 ? -23.789 -40.108 12.395 1.00 46.12 102 ALA A CA 1
ATOM 835 C C . ALA A 1 102 ? -24.322 -41.083 11.325 1.00 46.12 102 ALA A C 1
ATOM 837 O O . ALA A 1 102 ? -25.459 -40.917 10.903 1.00 46.12 102 ALA A O 1
ATOM 838 N N . GLU A 1 103 ? -23.574 -42.112 10.909 1.00 42.94 103 GLU A N 1
ATOM 839 C CA . GLU A 1 103 ? -24.039 -43.050 9.862 1.00 42.94 103 GLU A CA 1
ATOM 840 C C . GLU A 1 103 ? -23.850 -44.537 10.217 1.00 42.94 103 GLU A C 1
ATOM 842 O O . GLU A 1 103 ? -23.534 -45.363 9.365 1.00 42.94 103 GLU A O 1
ATOM 847 N N . ALA A 1 104 ? -24.069 -44.909 11.480 1.00 47.28 104 ALA A N 1
ATOM 848 C CA . ALA A 1 104 ? -24.205 -46.318 11.859 1.00 47.28 104 ALA A CA 1
ATOM 849 C C . ALA A 1 104 ? -25.296 -46.508 12.926 1.00 47.28 104 ALA A C 1
ATOM 851 O O . ALA A 1 104 ? -25.013 -46.708 14.108 1.00 47.28 104 ALA A O 1
ATOM 852 N N . SER A 1 105 ? -26.560 -46.420 12.512 1.00 47.78 105 SER A N 1
ATOM 853 C CA . SER A 1 105 ? -27.712 -47.038 13.187 1.00 47.78 105 SER A CA 1
ATOM 854 C C . SER A 1 105 ? -28.798 -47.347 12.173 1.00 47.78 105 SER A C 1
ATOM 856 O O . SER A 1 105 ? -29.052 -46.470 11.319 1.00 47.78 105 SER A O 1
#

Secondary structure (DSSP, 8-state):
----TT--S-TT-EEHHHHHHHHHHTSSEEEEEEETTEEEEEETTEEEEEEEEE--SSS-EEPHHHHHHHHHHHHHHH---GGGS-----TT-PPPS-SSSSS--

=== Feature glossary ===
A reading guide for the features in this record.

Start from the sequence.

  · This is the polypeptide sequence — one letter per residue, N-terminus first. Length ranges from a few dozen residues for small domains to over a thousand for large multi-domain proteins.

Fold it, and you get atomic coordinates and the backbone conformation that goes with them.

  · Structure coordinates are given as an mmCIF _atom_site loop: one row per atom with element, residue name, chain id, sequence number, and x/y/z position in Å. Only the four main-chain atoms per residue are included here; side chains are omitted to keep the record compact.

  · Backbone dihedral angles. Every residue except chain termini has a φ (preceding-C → N → Cα →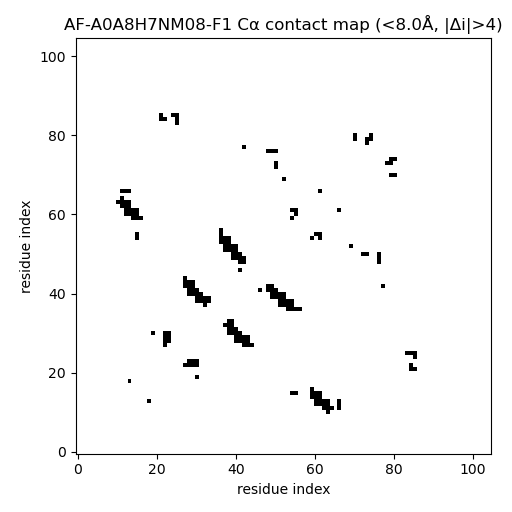 C) and a ψ (N → Cα → C → next-N). They are reported in degrees following the IUPAC sign convention. Secondary structure is essentially a statement about which (φ, ψ) basin each residue occupies.

  · The SS8 string is DSSP's per-residue secondary-structure call. α-helix (H) means an i→i+4 H-bond ladder; β-strand (E) means the residue participates in a β-sheet; 3₁₀ (G) and π (I) are tighter and wider helices; T/S are turns/bends; '-' is loop.

  · SS3 is a coarse helix/strand/coil call (letters a/b/c) made by the P-SEA algorithm from inter-Cα distances and dihedrals. It is less detailed than DSSP but needs only Cα positions.

Summarize the fold with a handful of shape descriptors and a per-residue structural alphabet.

  · Radius of gyration (Rg) is the root-mean-square distance of Cα atoms from their centroid — a single number for overall size and compactness. A globular domain of N residues has Rg ≈ 2.2·N^0.38 Å; an extended or disordered chain has a much larger Rg. The Cα contact count is the number of residue pairs whose Cα atoms are within 8 Å and are more than four positions apart in sequence — a standard proxy for tertiary packing density. The bounding box is the smallest axis-aligned box enclosing all Cα atoms.

  · The Foldseek 3Di string encodes local tertiary geometry as a 20-letter alphabet — one character per residue — derived from the relative positions of nearby Cα atoms. Unlike the amino-acid sequence, 3Di is a direct function of the 3D structure, so two proteins with the same fold have similar 3Di strings even at low sequence identity.

  · Solvent-accessible surface area (SASA) is the area in Å² traced out by the centre of a 1.4 Å probe sphere (a water molecule) rolled over the protein's van der Waals surface (Shrake–Rupley / Lee–Richards construction). Buried residues have near-zero SASA; fully exposed residues can exceed 200 Å². The total SASA scales roughly with the number of surface residues.

Ask how reliable the model is.

  · pLDDT (predicted Local Distance Difference Test) is AlphaFold's per-residue confidence score, ranging from 0 to 100. Values above 90 indicate high confidence (typically well-packed cores); 70–90 is confident; 50–70 low confidence; below 50 usually means the region is disordered or the prediction is unreliable there. AlphaFold stores pLDDT in the mmCIF B-factor column.

  · B-factor (Debye–Waller factor) reflects atomic displacement in the crystal lattice. It is an experimental observable (units Å²), not a prediction; low values mean the atom is pinned down, high values mean it moves or is heterogeneous across the crystal.

  · Predicted Aligned Error (PAE) is an AlphaFold confidence matrix: entry (i, j) is the expected error in the position of residue j, in ångströms, when the prediction is superimposed on the true structure at residue i. Low PAE within a block of residues means that block is internally rigid and well-predicted; high PAE between two blocks means their relative placement is uncertain even if each block individually is confident.

Place it in context: what it resembles, what it is annotated as, and how it looks.

  · Nearest PDB neighbors are the top structural matches found by Foldseek when searching this structure against the entire Protein Data Bank. Each hit reports a TM-score (0 to 1; >0.5 almost always implies the same fold) and an E-value. These are *structural* homologs — they may share no detectable sequence similarity.

  · Functional annotations link the protein to curated databases. InterPro entries identify conserved domains and families by matching the sequence against member-database signatures (Pfam, PROSITE, CDD, …). Gene Ontology (GO) terms describe molecular function, biological process, and cellular component in a controlled vocabulary. CATH places the structure in a hierarchical fold classification (Class/Architecture/Topology/Homologous-superfamily). The organism is the source species.

  · Three diagnostic plots accompany the record. The Cα contact map visualizes the tertiary structure as a 2D adjacency matrix (8 Å cutoff, sequence-local contacts suppressed). The Ramachandran plot shows the distribution of backbone (φ, ψ) torsions, with points in the α and β basins reflecting secondary structure content. The PAE plot shows AlphaFold's inter-residue confidence as a color matrix.

  · Six rendered views show the 3D structure from the faces of a cube — i.e. along ±x, ±y, ±z. Rendering representation is drawn randomly per protein from cartoon (secondary-structure ribbons), sticks (backbone bonds), or molecular surface; coloring is either N→C rainbow (blue at the N-terminus through red at the C-terminus) or one color per chain.